Protein AF-A0A3M1RBU2-F1 (afdb_monomer_lite)

Foldseek 3Di:
DDPVVVVVVVVVVVVVPPDDPPPPPPPVPFDKDWAKFFWAWDPPPVIDIWTQGPVGFIEDEPCDDPVRNDGGFIKTWIWTFDPDDDPRPGGTYTHTPDMDTPPCPVPPQPPDDDDDPVVVVVLVVQQWDKDFDADPSRHRPDIDTHHPDPPDDPPPDDD

pLDDT: mean 80.75, std 18.65, range [37.09, 98.25]

Radius of gyration: 35.3 Å; chains: 1; bounding box: 116×50×85 Å

Structure (mmCIF, N/CA/C/O backbone):
data_AF-A0A3M1RBU2-F1
#
_entry.id   AF-A0A3M1RBU2-F1
#
loop_
_atom_site.group_PDB
_atom_site.id
_atom_site.type_symbol
_atom_site.label_atom_id
_atom_site.label_alt_id
_atom_site.label_comp_id
_atom_site.label_asym_id
_atom_site.label_entity_id
_atom_site.label_seq_id
_atom_site.pdbx_PDB_ins_code
_atom_site.Cartn_x
_atom_site.Cartn_y
_atom_site.Cartn_z
_atom_site.occupancy
_atom_site.B_iso_or_equiv
_atom_site.auth_seq_id
_atom_site.auth_comp_id
_atom_site.auth_asym_id
_atom_site.auth_atom_id
_atom_site.pdbx_PDB_model_num
ATOM 1 N N . MET A 1 1 ? 52.632 28.113 -52.287 1.00 52.88 1 MET A N 1
ATOM 2 C CA . MET A 1 1 ? 52.337 27.685 -50.899 1.00 52.88 1 MET A CA 1
ATOM 3 C C . MET A 1 1 ? 53.631 27.228 -50.249 1.00 52.88 1 MET A C 1
ATOM 5 O O . MET A 1 1 ? 54.284 26.334 -50.771 1.00 52.88 1 MET A O 1
ATOM 9 N N . SER A 1 2 ? 54.078 27.940 -49.213 1.00 47.00 2 SER A N 1
ATOM 10 C CA . SER A 1 2 ? 55.421 27.786 -48.642 1.00 47.00 2 SER A CA 1
ATOM 11 C C . SER A 1 2 ? 55.537 26.460 -47.892 1.00 47.00 2 SER A C 1
ATOM 13 O O . SER A 1 2 ? 54.644 26.108 -47.129 1.00 47.00 2 SER A O 1
ATOM 15 N N . ARG A 1 3 ? 56.654 25.736 -48.042 1.00 56.00 3 ARG A N 1
ATOM 16 C CA . ARG A 1 3 ? 56.932 24.490 -47.294 1.00 56.00 3 ARG A CA 1
ATOM 17 C C . ARG A 1 3 ? 56.796 24.655 -45.769 1.00 56.00 3 ARG A C 1
ATOM 19 O O . ARG A 1 3 ? 56.620 23.666 -45.076 1.00 56.00 3 ARG A O 1
ATOM 26 N N . ARG A 1 4 ? 56.820 25.900 -45.271 1.00 55.41 4 ARG A N 1
ATOM 27 C CA . ARG A 1 4 ? 56.605 26.284 -43.868 1.00 55.41 4 ARG A CA 1
ATOM 28 C C . ARG A 1 4 ? 55.136 26.272 -43.419 1.00 55.41 4 ARG A C 1
ATOM 30 O O . ARG A 1 4 ? 54.896 26.144 -42.229 1.00 55.41 4 ARG A O 1
ATOM 37 N N . THR A 1 5 ? 54.169 26.406 -44.332 1.00 54.94 5 THR A N 1
ATOM 38 C CA . THR A 1 5 ? 52.728 26.368 -44.006 1.00 54.94 5 THR A CA 1
ATOM 39 C C . THR A 1 5 ? 52.162 24.949 -44.033 1.00 54.94 5 THR A C 1
ATOM 41 O O . THR A 1 5 ? 51.139 24.689 -43.417 1.00 54.94 5 THR A O 1
ATOM 44 N N . LEU A 1 6 ? 52.817 24.019 -44.739 1.00 52.97 6 LEU A N 1
ATOM 45 C CA . LEU A 1 6 ? 52.385 22.619 -44.822 1.00 52.97 6 LEU A CA 1
ATOM 46 C C . LEU A 1 6 ? 52.794 21.821 -43.573 1.00 52.97 6 LEU A C 1
ATOM 48 O O . LEU A 1 6 ? 52.022 21.008 -43.077 1.00 52.97 6 LEU A O 1
ATOM 52 N N . THR A 1 7 ? 53.990 22.083 -43.034 1.00 57.00 7 THR A N 1
ATOM 53 C CA . THR A 1 7 ? 54.477 21.446 -41.801 1.00 57.00 7 THR A CA 1
ATOM 54 C C . THR A 1 7 ? 53.712 21.901 -40.564 1.00 57.00 7 THR A C 1
ATOM 56 O O . THR A 1 7 ? 53.436 21.079 -39.698 1.00 57.00 7 THR A O 1
ATOM 59 N N . THR A 1 8 ? 53.306 23.170 -40.477 1.00 56.34 8 THR A N 1
ATOM 60 C CA . THR A 1 8 ? 52.496 23.656 -39.348 1.00 56.34 8 THR A CA 1
ATOM 61 C C . THR A 1 8 ? 51.085 23.073 -39.344 1.00 56.34 8 THR A C 1
ATOM 63 O O . THR A 1 8 ? 50.604 22.684 -38.285 1.00 56.34 8 THR A O 1
ATOM 66 N N . VAL A 1 9 ? 50.446 22.918 -40.508 1.00 58.53 9 VAL A N 1
ATOM 67 C CA . VAL A 1 9 ? 49.121 22.275 -40.611 1.00 58.53 9 VAL A CA 1
ATOM 68 C C . VAL A 1 9 ? 49.185 20.795 -40.213 1.00 58.53 9 VAL A C 1
ATOM 70 O O . VAL A 1 9 ? 48.294 20.309 -39.523 1.00 58.53 9 VAL A O 1
ATOM 73 N N . LEU A 1 10 ? 50.263 20.090 -40.574 1.00 55.28 10 LEU A N 1
ATOM 74 C CA . LEU A 1 10 ? 50.419 18.662 -40.279 1.00 55.28 10 LEU A CA 1
ATOM 75 C C . LEU A 1 10 ? 50.746 18.381 -38.799 1.00 55.28 10 LEU A C 1
ATOM 77 O O . LEU A 1 10 ? 50.331 17.358 -38.269 1.00 55.28 10 LEU A O 1
ATOM 81 N N . VAL A 1 11 ? 51.425 19.304 -38.106 1.00 55.09 11 VAL A N 1
ATOM 82 C CA . VAL A 1 11 ? 51.721 19.190 -36.663 1.00 55.09 11 VAL A CA 1
ATOM 83 C C . VAL A 1 11 ? 50.489 19.503 -35.801 1.00 55.09 11 VAL A C 1
ATOM 85 O O . VAL A 1 11 ? 50.252 18.820 -34.807 1.00 55.09 11 VAL A O 1
ATOM 88 N N . VAL A 1 12 ? 49.649 20.464 -36.201 1.00 55.28 12 VAL A N 1
ATOM 89 C CA . VAL A 1 12 ? 48.401 20.786 -35.477 1.00 55.28 12 VAL A CA 1
ATOM 90 C C . VA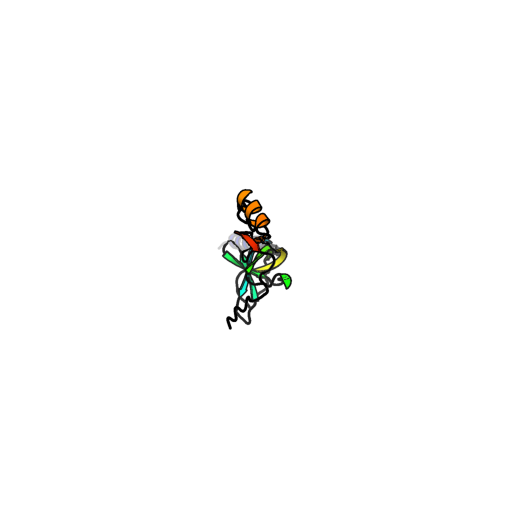L A 1 12 ? 47.372 19.651 -35.579 1.00 55.28 12 VAL A C 1
ATOM 92 O O . VAL A 1 12 ? 46.654 19.401 -34.617 1.00 55.28 12 VAL A O 1
ATOM 95 N N . LEU A 1 13 ? 47.352 18.903 -36.688 1.00 54.50 13 LEU A N 1
ATOM 96 C CA . LEU A 1 13 ? 46.413 17.791 -36.901 1.00 54.50 13 LEU A CA 1
ATOM 97 C C . LEU A 1 13 ? 46.735 16.535 -36.064 1.00 54.50 13 LEU A C 1
ATOM 99 O O . LEU A 1 13 ? 45.856 15.712 -35.832 1.00 54.50 13 LEU A O 1
ATOM 103 N N . VAL A 1 14 ? 47.979 16.397 -35.589 1.00 54.50 14 VAL A N 1
ATOM 104 C CA . VAL A 1 14 ? 48.431 15.269 -34.746 1.00 54.50 14 VAL A CA 1
ATOM 105 C C . VAL A 1 14 ? 48.392 15.619 -33.249 1.00 54.50 14 VAL A C 1
ATOM 107 O O . VAL A 1 14 ? 48.320 14.735 -32.402 1.00 54.50 14 VAL A O 1
ATOM 110 N N . LEU A 1 15 ? 48.366 16.906 -32.890 1.00 52.97 15 LEU A N 1
ATOM 111 C CA . LEU A 1 15 ? 48.312 17.363 -31.492 1.00 52.97 15 LEU A CA 1
ATOM 112 C C . LEU A 1 15 ? 46.888 17.582 -30.951 1.00 52.97 15 LEU A C 1
ATOM 114 O O . LEU A 1 15 ? 46.726 17.846 -29.763 1.00 52.97 15 LEU A O 1
ATOM 118 N N . THR A 1 16 ? 45.845 17.390 -31.765 1.00 53.44 16 THR A N 1
ATOM 119 C CA . THR A 1 16 ? 44.446 17.325 -31.298 1.00 53.44 16 THR A CA 1
ATOM 120 C C . THR A 1 16 ? 43.973 15.904 -30.966 1.00 53.44 16 THR A C 1
ATOM 122 O O . THR A 1 16 ? 42.790 15.706 -30.709 1.00 53.44 16 THR A O 1
ATOM 125 N N . SER A 1 17 ? 44.861 14.903 -30.941 1.00 57.28 17 SER A N 1
ATOM 126 C CA . SER A 1 17 ? 44.543 13.529 -30.508 1.00 57.28 17 SER A CA 1
ATOM 127 C C . SER A 1 17 ? 45.140 13.172 -29.140 1.00 57.28 17 SER A C 1
ATOM 129 O O . SER A 1 17 ? 45.413 12.009 -28.858 1.00 57.28 17 SER A O 1
ATOM 131 N N . ALA A 1 18 ? 45.347 14.169 -28.279 1.00 56.41 18 ALA A N 1
ATOM 132 C CA . ALA A 1 18 ? 45.650 13.993 -26.859 1.00 56.41 18 ALA A CA 1
ATOM 133 C C . ALA A 1 18 ? 44.583 14.717 -26.026 1.00 56.41 18 ALA A C 1
ATOM 135 O O . ALA A 1 18 ? 44.855 15.662 -25.293 1.00 56.41 18 ALA A O 1
ATOM 136 N N . GLY A 1 19 ? 43.330 14.303 -26.200 1.00 54.62 19 GLY A N 1
ATOM 137 C CA . GLY A 1 19 ? 42.177 14.902 -25.541 1.00 54.62 19 GLY A CA 1
ATOM 138 C C . GLY A 1 19 ? 41.089 13.869 -25.304 1.00 54.62 19 GLY A C 1
ATOM 139 O O . GLY A 1 19 ? 40.102 13.836 -26.023 1.00 54.62 19 GLY A O 1
ATOM 140 N N . GLY A 1 20 ? 41.288 13.036 -24.282 1.00 53.22 20 GLY A N 1
ATOM 141 C CA . GLY A 1 20 ? 40.204 12.316 -23.621 1.00 53.22 20 GLY A CA 1
ATOM 142 C C . GLY A 1 20 ? 39.844 10.957 -24.214 1.00 53.22 20 GLY A C 1
ATOM 143 O O . GLY A 1 20 ? 38.848 10.817 -24.915 1.00 53.22 20 GLY A O 1
ATOM 144 N N . CYS A 1 21 ? 40.519 9.904 -23.750 1.00 52.66 21 CYS A N 1
ATOM 145 C CA . CYS A 1 21 ? 39.759 8.704 -23.407 1.00 52.66 21 CYS A CA 1
ATOM 146 C C . CYS A 1 21 ? 38.822 9.100 -22.257 1.00 52.66 21 CYS A C 1
ATOM 148 O O . CYS A 1 21 ? 39.214 9.048 -21.091 1.00 52.66 21 CYS A O 1
ATOM 150 N N . ILE A 1 22 ? 37.603 9.552 -22.566 1.00 62.00 22 ILE A N 1
ATOM 151 C CA . ILE A 1 22 ? 36.545 9.597 -21.560 1.00 62.00 22 ILE A CA 1
ATOM 152 C C . ILE A 1 22 ? 36.260 8.133 -21.253 1.00 62.00 22 ILE A C 1
ATOM 154 O O . ILE A 1 22 ? 35.587 7.439 -22.011 1.00 62.00 22 ILE A O 1
ATOM 158 N N . ALA A 1 23 ? 36.838 7.641 -20.160 1.00 61.44 23 ALA A N 1
ATOM 159 C CA . ALA A 1 23 ? 36.381 6.419 -19.539 1.00 61.44 23 ALA A CA 1
ATOM 160 C C . ALA A 1 23 ? 34.909 6.648 -19.184 1.00 61.44 23 ALA A C 1
ATOM 162 O O . ALA A 1 23 ? 34.598 7.265 -18.165 1.00 61.44 23 ALA A O 1
ATOM 163 N N . LEU A 1 24 ? 34.002 6.193 -20.051 1.00 54.34 24 LEU A N 1
ATOM 164 C CA . LEU A 1 24 ? 32.583 6.081 -19.751 1.00 54.34 24 LEU A CA 1
ATOM 165 C C . LEU A 1 24 ? 32.445 4.997 -18.681 1.00 54.34 24 LEU A C 1
ATOM 167 O O . LEU A 1 24 ? 32.093 3.852 -18.948 1.00 54.34 24 LEU A O 1
ATOM 171 N N . LYS A 1 25 ? 32.759 5.359 -17.436 1.00 44.09 25 LYS A N 1
ATOM 172 C CA . LYS A 1 25 ? 32.279 4.642 -16.265 1.00 44.09 25 LYS A CA 1
ATOM 173 C C . LYS A 1 25 ? 30.780 4.904 -16.195 1.00 44.09 25 LYS A C 1
ATOM 175 O O . LYS A 1 25 ? 30.331 5.780 -15.462 1.00 44.09 25 LYS A O 1
ATOM 180 N N . SER A 1 26 ? 30.009 4.141 -16.966 1.00 47.69 26 SER A N 1
ATOM 181 C CA . SER A 1 26 ? 28.586 3.954 -16.705 1.00 47.69 26 SER A CA 1
ATOM 182 C C . SER A 1 26 ? 28.470 3.130 -15.427 1.00 47.69 26 SER A C 1
ATOM 184 O O . SER A 1 26 ? 28.253 1.923 -15.454 1.00 47.69 26 SER A O 1
ATOM 186 N N . SER A 1 27 ? 28.708 3.780 -14.289 1.00 53.22 27 SER A N 1
ATOM 187 C CA . SER A 1 27 ? 28.293 3.243 -13.005 1.00 53.22 27 SER A CA 1
ATOM 188 C C . SER A 1 27 ? 26.774 3.280 -13.040 1.00 53.22 27 SER A C 1
ATOM 190 O O . SER A 1 27 ? 26.182 4.356 -12.951 1.00 53.22 27 SER A O 1
ATOM 192 N N . SER A 1 28 ? 26.150 2.129 -13.289 1.00 58.41 28 SER A N 1
ATOM 193 C CA . SER A 1 28 ? 24.705 1.943 -13.237 1.00 58.41 28 SER A CA 1
ATOM 194 C C . SER A 1 28 ? 24.243 2.178 -11.801 1.00 58.41 28 SER A C 1
ATOM 196 O O . SER A 1 28 ? 24.041 1.245 -11.026 1.00 58.41 28 SER A O 1
ATOM 198 N N . LYS A 1 29 ? 24.146 3.446 -11.404 1.00 68.38 29 LYS A N 1
ATOM 199 C CA . LYS A 1 29 ? 23.564 3.843 -10.132 1.00 68.38 29 LYS A CA 1
ATOM 200 C C . LYS A 1 29 ? 22.066 3.630 -10.287 1.00 68.38 29 LYS A C 1
ATOM 202 O O . LYS A 1 29 ? 21.391 4.486 -10.849 1.00 68.38 29 LYS A O 1
ATOM 207 N N . GLN A 1 30 ? 21.577 2.462 -9.868 1.00 76.56 30 GLN A N 1
ATOM 208 C CA . GLN A 1 30 ? 20.142 2.196 -9.846 1.00 76.56 30 GLN A CA 1
ATOM 209 C C . GLN A 1 30 ? 19.470 3.281 -9.004 1.00 76.56 30 GLN A C 1
ATOM 211 O O . GLN A 1 30 ? 19.895 3.587 -7.884 1.00 76.56 30 GLN A O 1
ATOM 216 N N . GLU A 1 31 ? 18.490 3.949 -9.601 1.00 92.12 31 GLU A N 1
ATOM 217 C CA . GLU A 1 31 ? 17.791 5.053 -8.963 1.00 92.12 31 GLU A CA 1
ATOM 218 C C . GLU A 1 31 ? 16.853 4.483 -7.901 1.00 92.12 31 GLU A C 1
ATOM 220 O O . GLU A 1 31 ? 16.001 3.650 -8.205 1.00 92.12 31 GLU A O 1
ATOM 225 N N . LYS A 1 32 ? 17.020 4.913 -6.650 1.00 95.38 32 LYS A N 1
ATOM 226 C CA . LYS A 1 32 ? 16.128 4.520 -5.560 1.00 95.38 32 LYS A CA 1
ATOM 227 C C . LYS A 1 32 ? 14.828 5.310 -5.641 1.00 95.38 32 LYS A C 1
ATOM 229 O O . LYS A 1 32 ? 14.853 6.512 -5.893 1.00 95.38 32 LYS A O 1
ATOM 234 N N . VAL A 1 33 ? 13.719 4.636 -5.379 1.00 96.50 33 VAL A N 1
ATOM 235 C CA . VAL A 1 33 ? 12.382 5.215 -5.288 1.00 96.50 33 VAL A CA 1
ATOM 236 C C . VAL A 1 33 ? 11.701 4.703 -4.027 1.00 96.50 33 VAL A C 1
ATOM 238 O O . VAL A 1 33 ? 11.839 3.539 -3.665 1.00 96.50 33 VAL A O 1
ATOM 241 N N . SER A 1 34 ? 10.975 5.571 -3.341 1.00 96.56 34 SER A N 1
ATOM 242 C CA . SER A 1 34 ? 10.181 5.202 -2.177 1.00 96.56 34 SER A CA 1
ATOM 243 C C . SER A 1 34 ? 8.901 6.019 -2.139 1.00 96.56 34 SER A C 1
ATOM 245 O O . SER A 1 34 ? 8.816 7.094 -2.740 1.00 96.56 34 SER A O 1
ATOM 247 N N . GLY A 1 35 ? 7.890 5.496 -1.455 1.00 95.69 35 GLY A N 1
ATOM 248 C CA . GLY A 1 35 ? 6.622 6.190 -1.303 1.00 95.69 35 GLY A CA 1
ATOM 249 C C . GLY A 1 35 ? 5.508 5.296 -0.792 1.00 95.69 35 GLY A C 1
ATOM 250 O O . GLY A 1 35 ? 5.725 4.162 -0.363 1.00 95.69 35 GLY A O 1
ATOM 251 N N . THR A 1 36 ? 4.301 5.841 -0.845 1.00 97.00 36 THR A N 1
ATOM 252 C CA . THR A 1 36 ? 3.058 5.137 -0.548 1.00 97.00 36 THR A CA 1
ATOM 253 C C . THR A 1 36 ? 2.255 4.938 -1.822 1.00 97.00 36 THR A C 1
ATOM 255 O O . THR A 1 36 ? 2.376 5.698 -2.789 1.00 97.00 36 THR A O 1
ATOM 258 N N . GLY A 1 37 ? 1.454 3.883 -1.842 1.00 96.38 37 GLY A N 1
ATOM 259 C CA . GLY A 1 37 ? 0.626 3.557 -2.988 1.00 96.38 37 GLY A CA 1
ATOM 260 C C . GLY A 1 37 ? -0.404 2.490 -2.683 1.00 96.38 37 GLY A C 1
ATOM 261 O O . GLY A 1 37 ? -0.511 1.992 -1.562 1.00 96.38 37 GLY A O 1
ATOM 262 N N . THR A 1 38 ? -1.161 2.143 -3.712 1.00 97.38 38 THR A N 1
ATOM 263 C CA . THR A 1 38 ? -2.177 1.097 -3.677 1.00 97.38 38 THR A CA 1
ATOM 264 C C . THR A 1 38 ? -1.792 0.007 -4.661 1.00 97.38 38 THR A C 1
ATOM 266 O O . THR A 1 38 ? -1.544 0.285 -5.837 1.00 97.38 38 THR A O 1
ATOM 269 N N . VAL A 1 39 ? -1.759 -1.238 -4.194 1.00 97.94 39 VAL A N 1
ATOM 270 C CA . VAL A 1 39 ? -1.612 -2.398 -5.068 1.00 97.94 39 VAL A CA 1
ATOM 271 C C . VAL A 1 39 ? -2.888 -2.553 -5.890 1.00 97.94 39 VAL A C 1
ATOM 273 O O . VAL A 1 39 ? -3.997 -2.560 -5.353 1.00 97.94 39 VAL A O 1
ATOM 276 N N . ARG A 1 40 ? -2.736 -2.665 -7.206 1.00 97.75 40 ARG A N 1
ATOM 277 C CA . ARG A 1 40 ? -3.829 -2.813 -8.165 1.00 97.75 40 ARG A CA 1
ATOM 278 C C . ARG A 1 40 ? -3.615 -4.054 -9.009 1.00 97.75 40 ARG A C 1
ATOM 280 O O . ARG A 1 40 ? -2.488 -4.337 -9.403 1.00 97.75 40 ARG A O 1
ATOM 287 N N . TYR A 1 41 ? -4.694 -4.763 -9.311 1.00 97.19 41 TYR A N 1
ATOM 288 C CA . TYR A 1 41 ? -4.697 -5.754 -10.380 1.00 97.19 41 TYR A CA 1
ATOM 289 C C . TYR A 1 41 ? -4.948 -5.063 -11.72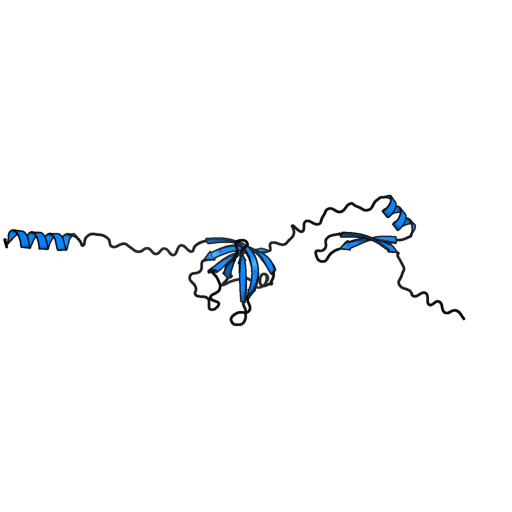6 1.00 97.19 41 TYR A C 1
ATOM 291 O O . TYR A 1 41 ? -5.893 -4.282 -11.871 1.00 97.19 41 TYR A O 1
ATOM 299 N N . ILE A 1 42 ? -4.106 -5.351 -12.714 1.00 95.69 42 ILE A N 1
ATOM 300 C CA . ILE A 1 42 ? -4.167 -4.807 -14.069 1.00 95.69 42 ILE A CA 1
ATOM 301 C C . ILE A 1 42 ? -4.425 -5.965 -15.021 1.00 95.69 42 ILE A C 1
ATOM 303 O O . ILE A 1 42 ? -3.590 -6.847 -15.154 1.00 95.69 42 ILE A O 1
ATOM 307 N N . GLY A 1 43 ? -5.571 -5.959 -15.703 1.00 92.31 43 GLY A N 1
ATOM 308 C CA . GLY A 1 43 ? -6.012 -7.047 -16.587 1.00 92.31 43 GLY A CA 1
ATOM 309 C C . GLY A 1 43 ? -5.369 -7.079 -17.981 1.00 92.31 43 GLY A C 1
ATOM 310 O O . GLY A 1 43 ? -6.016 -7.530 -18.923 1.00 92.31 43 GLY A O 1
ATOM 311 N N . LEU A 1 44 ? -4.145 -6.572 -18.148 1.00 86.12 44 LEU A N 1
ATOM 312 C CA . LEU A 1 44 ? -3.409 -6.626 -19.419 1.00 86.12 44 LEU A CA 1
ATOM 313 C C . LEU A 1 44 ? -2.552 -7.901 -19.476 1.00 86.12 44 LEU A C 1
ATOM 315 O O . LEU A 1 44 ? -2.056 -8.346 -18.448 1.00 86.12 44 LEU A O 1
ATOM 319 N N . GLU A 1 45 ? -2.382 -8.488 -20.665 1.00 80.62 45 GLU A N 1
ATOM 320 C CA . GLU A 1 45 ? -1.468 -9.626 -20.917 1.00 80.62 45 GLU A CA 1
ATOM 321 C C . GLU A 1 45 ? -1.660 -10.874 -20.026 1.00 80.62 45 GLU A C 1
ATOM 323 O O . GLU A 1 45 ? -0.708 -11.571 -19.693 1.00 80.62 45 GLU A O 1
ATOM 328 N N . GLY A 1 46 ? -2.897 -11.190 -19.631 1.00 84.00 46 GLY A N 1
ATOM 329 C CA . GLY A 1 46 ? -3.174 -12.299 -18.698 1.00 84.00 46 GLY A CA 1
ATOM 330 C C . GLY A 1 46 ? -3.174 -11.883 -17.223 1.00 84.00 46 GLY A C 1
ATOM 331 O O . GLY A 1 46 ? -3.580 -12.659 -16.360 1.00 84.00 46 GLY A O 1
ATOM 332 N N . GLY A 1 47 ? -2.844 -10.623 -16.965 1.00 92.19 47 GLY A N 1
ATOM 333 C CA . GLY A 1 47 ? -3.079 -9.924 -15.721 1.00 92.19 47 GLY A CA 1
ATOM 334 C C . GLY A 1 47 ? -1.906 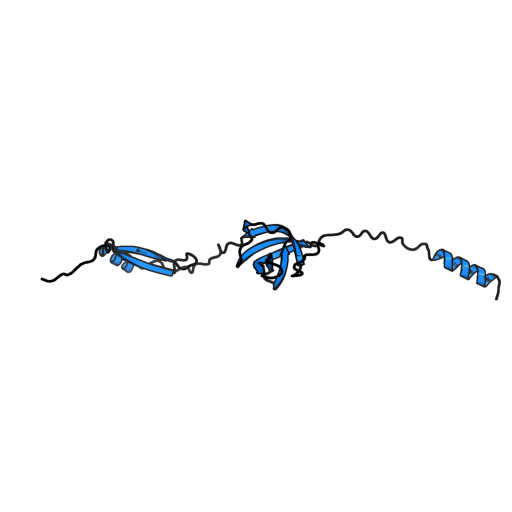-9.970 -14.754 1.00 92.19 47 GLY A C 1
ATOM 335 O O . GLY A 1 47 ? -1.305 -11.017 -14.522 1.00 92.19 47 GLY A O 1
ATOM 336 N N . PHE A 1 48 ? -1.607 -8.828 -14.146 1.00 95.44 48 PHE A N 1
ATOM 337 C CA . PHE A 1 48 ? -0.512 -8.684 -13.191 1.00 95.44 48 PHE A CA 1
ATOM 338 C C . PHE A 1 48 ? -0.879 -7.699 -12.079 1.00 95.44 48 PHE A C 1
ATOM 340 O O . PHE A 1 48 ? -1.887 -6.993 -12.150 1.00 95.44 48 PHE A O 1
ATOM 347 N N . TYR A 1 49 ? -0.067 -7.674 -11.024 1.00 97.44 49 TYR A N 1
ATOM 348 C CA . TYR A 1 49 ? -0.216 -6.724 -9.928 1.00 97.44 49 TYR A CA 1
ATOM 349 C C . TYR A 1 49 ? 0.833 -5.628 -10.031 1.00 97.44 49 TYR A C 1
ATOM 351 O O . TYR A 1 49 ? 2.017 -5.909 -10.190 1.00 97.44 49 TYR A O 1
ATOM 359 N N . GLY A 1 50 ? 0.383 -4.390 -9.886 1.00 97.19 50 GLY A N 1
ATOM 360 C CA . GLY A 1 50 ? 1.212 -3.199 -9.930 1.00 97.19 50 GLY A CA 1
ATOM 361 C C . GLY A 1 50 ? 0.946 -2.271 -8.753 1.00 97.19 50 GLY A C 1
ATOM 362 O O . GLY A 1 50 ? -0.067 -2.410 -8.068 1.00 97.19 50 GLY A O 1
ATOM 363 N N . ILE A 1 51 ? 1.836 -1.310 -8.511 1.00 98.25 51 ILE A N 1
ATOM 364 C CA . ILE A 1 51 ? 1.651 -0.290 -7.470 1.00 98.25 51 ILE A CA 1
ATOM 365 C C . ILE A 1 51 ? 1.339 1.039 -8.152 1.00 98.25 51 ILE A C 1
ATOM 367 O O . ILE A 1 51 ? 2.152 1.554 -8.917 1.00 98.25 51 ILE A O 1
ATOM 371 N N . VAL A 1 52 ? 0.169 1.602 -7.854 1.00 98.12 52 VAL A N 1
ATOM 372 C CA . VAL A 1 52 ? -0.164 2.987 -8.206 1.00 98.12 52 VAL A CA 1
ATOM 373 C C . VAL A 1 52 ? 0.158 3.845 -6.994 1.00 98.12 52 VAL A C 1
ATOM 375 O O . VAL A 1 52 ? -0.482 3.701 -5.951 1.00 98.12 52 VAL A O 1
ATOM 378 N N . SER A 1 53 ? 1.185 4.681 -7.091 1.00 97.12 53 SER A N 1
ATOM 379 C CA . SER A 1 53 ? 1.570 5.563 -5.993 1.00 97.12 53 SER A CA 1
ATOM 380 C C . SER A 1 53 ? 0.571 6.694 -5.791 1.00 97.12 53 SER A C 1
ATOM 382 O O . SER A 1 53 ? -0.217 7.032 -6.674 1.00 97.12 53 SER A O 1
ATOM 384 N N . ASP A 1 54 ? 0.632 7.314 -4.619 1.00 93.56 54 ASP A N 1
ATOM 385 C CA . ASP A 1 54 ? -0.294 8.384 -4.240 1.00 93.56 54 ASP A CA 1
ATOM 386 C C . ASP A 1 54 ? -0.105 9.669 -5.068 1.00 93.56 54 ASP A C 1
ATOM 388 O O . ASP A 1 54 ? -1.020 10.482 -5.161 1.00 93.56 54 ASP A O 1
ATOM 392 N N . ASP A 1 55 ? 1.049 9.829 -5.730 1.00 94.06 55 ASP A N 1
ATOM 393 C CA . ASP A 1 55 ? 1.309 10.873 -6.733 1.00 94.06 55 ASP A CA 1
ATOM 394 C C . ASP A 1 55 ? 0.882 10.473 -8.164 1.00 94.06 55 ASP A C 1
ATOM 396 O O . ASP A 1 55 ? 1.132 11.213 -9.116 1.00 94.06 55 ASP A O 1
ATOM 400 N N . GLY A 1 56 ? 0.231 9.317 -8.328 1.00 95.31 56 GLY A N 1
ATOM 401 C CA . GLY A 1 56 ? -0.351 8.851 -9.587 1.00 95.31 56 GLY A CA 1
ATOM 402 C C . GLY A 1 56 ? 0.624 8.165 -10.547 1.00 95.31 56 GLY A C 1
ATOM 403 O O . GLY A 1 56 ? 0.274 7.955 -11.709 1.00 95.31 56 GLY A O 1
ATOM 404 N N . LYS A 1 57 ? 1.841 7.818 -10.108 1.00 97.12 57 LYS A N 1
ATOM 405 C CA . LYS A 1 57 ? 2.789 7.048 -10.929 1.00 97.12 57 LYS A CA 1
ATOM 406 C C . LYS A 1 57 ? 2.503 5.553 -10.829 1.00 97.12 57 LYS A C 1
ATOM 408 O O . LYS A 1 57 ? 2.121 5.038 -9.783 1.00 97.12 57 LYS A O 1
ATOM 413 N N . ASN A 1 58 ? 2.760 4.848 -11.925 1.00 97.25 58 ASN A N 1
ATOM 414 C CA . ASN A 1 58 ? 2.636 3.397 -11.986 1.00 97.25 58 ASN A CA 1
ATOM 415 C C . ASN A 1 58 ? 4.016 2.758 -11.851 1.00 97.25 58 ASN A C 1
ATOM 417 O O . ASN A 1 58 ? 4.954 3.134 -12.566 1.00 97.25 58 ASN A O 1
ATOM 421 N N . TYR A 1 59 ? 4.116 1.772 -10.971 1.00 97.38 59 TYR A 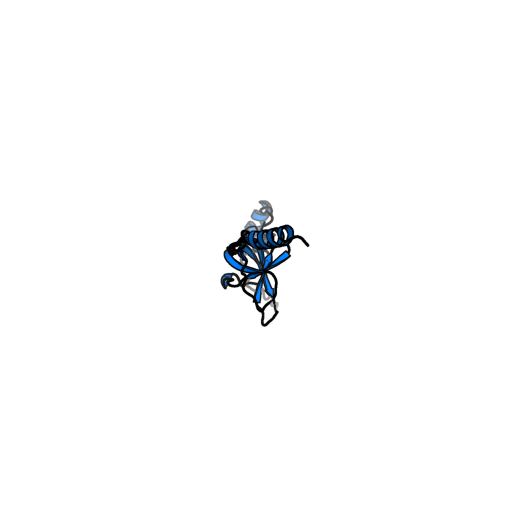N 1
ATOM 422 C CA . TYR A 1 59 ? 5.305 0.960 -10.775 1.00 97.38 59 TYR A CA 1
ATOM 423 C C . TYR A 1 59 ? 4.978 -0.512 -11.008 1.00 97.38 59 TYR A C 1
ATOM 425 O O . TYR A 1 59 ? 4.052 -1.036 -10.389 1.00 97.38 59 TYR A O 1
ATOM 433 N N . ASP A 1 60 ? 5.755 -1.156 -11.877 1.00 96.44 60 ASP A N 1
ATOM 434 C CA . ASP A 1 60 ? 5.661 -2.571 -12.249 1.00 96.44 60 ASP A CA 1
ATOM 435 C C . ASP A 1 60 ? 6.708 -3.366 -11.452 1.00 96.44 60 ASP A C 1
ATOM 437 O O . ASP A 1 60 ? 7.898 -3.325 -11.788 1.00 96.44 60 ASP A O 1
ATOM 441 N N . PRO A 1 61 ? 6.332 -4.006 -10.331 1.00 96.56 61 PRO A N 1
ATOM 442 C CA . PRO A 1 61 ? 7.295 -4.628 -9.447 1.00 96.56 61 PRO A CA 1
ATOM 443 C C . PRO A 1 61 ? 7.623 -6.042 -9.917 1.00 96.56 61 PRO A C 1
ATOM 445 O O . PRO A 1 61 ? 6.758 -6.914 -9.977 1.00 96.56 61 PRO A O 1
ATOM 448 N N . LEU A 1 62 ? 8.906 -6.295 -10.162 1.00 95.31 62 LEU A N 1
ATOM 449 C CA . LEU A 1 62 ? 9.393 -7.586 -10.660 1.00 95.31 62 LEU A CA 1
ATOM 450 C C . LEU A 1 62 ? 9.335 -8.698 -9.600 1.00 95.31 62 LEU A C 1
ATOM 452 O O . LEU A 1 62 ? 9.347 -9.882 -9.929 1.00 95.31 62 LEU A O 1
ATOM 456 N N . ASN A 1 63 ? 9.287 -8.317 -8.322 1.00 96.19 63 ASN A N 1
ATOM 457 C CA . ASN A 1 63 ? 9.399 -9.207 -7.169 1.00 96.19 63 ASN A CA 1
ATOM 458 C C . ASN A 1 63 ? 8.335 -8.929 -6.087 1.00 96.19 63 ASN A C 1
ATOM 460 O O . ASN A 1 63 ? 8.621 -9.067 -4.897 1.00 96.19 63 ASN A O 1
ATOM 464 N N . LEU A 1 64 ? 7.113 -8.531 -6.474 1.00 97.25 64 LEU A N 1
ATOM 465 C CA . LEU A 1 64 ? 6.023 -8.301 -5.515 1.00 97.25 64 LEU A CA 1
ATOM 466 C C . LEU A 1 64 ? 5.690 -9.594 -4.738 1.00 97.25 64 LEU A C 1
ATOM 468 O O . LEU A 1 64 ? 5.267 -10.571 -5.369 1.00 97.25 64 LEU A O 1
ATOM 472 N N . PRO A 1 65 ? 5.826 -9.622 -3.395 1.00 97.44 65 PRO A N 1
ATOM 473 C CA . PRO A 1 65 ? 5.542 -10.829 -2.624 1.00 97.44 65 PRO A CA 1
ATOM 474 C C . PRO A 1 65 ? 4.055 -11.206 -2.682 1.00 97.44 65 PRO A C 1
ATOM 476 O O . PRO A 1 65 ? 3.185 -10.335 -2.705 1.00 97.44 65 PRO A O 1
ATOM 479 N N . GLU A 1 66 ? 3.754 -12.507 -2.657 1.00 96.62 66 GLU A N 1
ATOM 480 C CA . GLU A 1 66 ? 2.383 -13.038 -2.789 1.00 96.62 66 GLU A CA 1
ATOM 481 C C . GLU A 1 66 ? 1.402 -12.452 -1.765 1.00 96.62 66 GLU A C 1
ATOM 483 O O . GLU A 1 66 ? 0.265 -12.132 -2.099 1.00 96.62 66 GLU A O 1
ATOM 488 N N . GLU A 1 67 ? 1.844 -12.223 -0.526 1.00 95.81 67 GLU A N 1
ATOM 489 C CA . GLU A 1 67 ? 1.002 -11.652 0.534 1.00 95.81 67 GLU A CA 1
ATOM 490 C C . GLU A 1 67 ? 0.531 -10.210 0.258 1.00 95.81 67 GLU A C 1
ATOM 492 O O . GLU A 1 67 ? -0.397 -9.728 0.915 1.00 95.81 67 GLU A O 1
ATOM 497 N N . PHE A 1 68 ? 1.175 -9.527 -0.696 1.00 96.62 68 PHE A N 1
ATOM 498 C CA . PHE A 1 68 ? 0.836 -8.178 -1.138 1.00 96.62 68 PHE A CA 1
ATOM 499 C C . PHE A 1 68 ? 0.025 -8.161 -2.436 1.00 96.62 68 PHE A C 1
ATOM 501 O O . PHE A 1 68 ? -0.465 -7.099 -2.810 1.00 96.62 68 PHE A O 1
ATOM 508 N N . LYS A 1 69 ? -0.179 -9.303 -3.111 1.00 96.75 69 LYS A N 1
ATOM 509 C CA . LYS A 1 69 ? -0.984 -9.420 -4.342 1.00 96.75 69 LYS A CA 1
ATOM 510 C C . LYS A 1 69 ? -2.486 -9.397 -4.047 1.00 96.75 69 LYS A C 1
ATOM 512 O O . LYS A 1 69 ? -3.227 -10.334 -4.330 1.00 96.75 69 LYS A O 1
ATOM 517 N N . LYS A 1 70 ? -2.946 -8.299 -3.456 1.00 95.25 70 LYS A N 1
ATOM 518 C CA . LYS A 1 70 ? -4.350 -8.042 -3.141 1.00 95.25 70 LYS A CA 1
ATOM 519 C C . LYS A 1 70 ? -4.741 -6.692 -3.719 1.00 95.25 70 LYS A C 1
ATOM 521 O O . LYS A 1 70 ? -4.130 -5.675 -3.403 1.00 95.25 70 LYS A O 1
ATOM 526 N N . ASP A 1 71 ? -5.766 -6.694 -4.564 1.00 96.69 71 ASP A N 1
ATOM 527 C CA . ASP A 1 71 ? -6.284 -5.459 -5.145 1.00 96.69 71 ASP A CA 1
ATOM 528 C C . ASP A 1 71 ? -6.803 -4.531 -4.035 1.00 96.69 71 ASP A C 1
ATOM 530 O O . ASP A 1 71 ? -7.503 -4.971 -3.122 1.00 96.69 71 ASP A O 1
ATOM 534 N N . GLY A 1 72 ? -6.415 -3.257 -4.097 1.00 94.56 72 GLY A N 1
ATOM 535 C CA . GLY A 1 72 ? -6.777 -2.243 -3.107 1.00 94.56 72 GLY A CA 1
ATOM 536 C C . GLY A 1 72 ? -5.893 -2.208 -1.857 1.00 94.56 72 GLY A C 1
ATOM 537 O O . GLY A 1 72 ? -6.151 -1.394 -0.976 1.00 94.56 72 GLY A O 1
ATOM 538 N N . LEU A 1 73 ? -4.855 -3.045 -1.747 1.00 94.62 73 LEU A N 1
ATOM 539 C CA . LEU A 1 73 ? -3.976 -3.034 -0.575 1.00 94.62 73 LEU A CA 1
ATOM 540 C C . LEU A 1 73 ? -3.104 -1.773 -0.550 1.00 94.62 73 LEU A C 1
ATOM 542 O O . LEU A 1 73 ? -2.290 -1.557 -1.450 1.00 94.62 73 LEU A O 1
ATOM 546 N N . LYS A 1 74 ? -3.237 -0.966 0.504 1.00 95.19 74 LYS A N 1
ATOM 547 C CA . LYS A 1 74 ? -2.387 0.203 0.731 1.00 95.19 74 LYS A CA 1
ATOM 548 C C . LYS A 1 74 ? -1.025 -0.230 1.275 1.00 95.19 74 LYS A C 1
ATOM 550 O O . LYS A 1 74 ? -0.937 -1.058 2.183 1.00 95.19 74 LYS A O 1
ATOM 555 N N . VAL A 1 75 ? 0.047 0.317 0.711 1.00 96.12 75 VAL A N 1
ATOM 556 C CA . VAL A 1 75 ? 1.422 -0.069 1.048 1.00 96.12 75 VAL A CA 1
ATOM 557 C C . VAL A 1 75 ? 2.349 1.135 1.121 1.00 96.12 75 VAL A C 1
ATOM 559 O O . VAL A 1 75 ? 2.156 2.124 0.413 1.00 96.12 75 VAL A O 1
ATOM 562 N N . SER A 1 76 ? 3.385 1.027 1.949 1.00 96.94 76 SER A N 1
ATOM 563 C CA . SER A 1 76 ? 4.605 1.820 1.823 1.00 96.94 76 SER A CA 1
ATOM 564 C C . SER A 1 76 ? 5.701 0.930 1.256 1.00 96.94 76 SER A C 1
ATOM 566 O O . SER A 1 76 ? 5.761 -0.261 1.571 1.00 96.94 76 SER A O 1
ATOM 568 N N . PHE A 1 77 ? 6.540 1.483 0.388 1.00 97.62 77 PHE A N 1
ATOM 569 C CA . PHE A 1 77 ? 7.589 0.720 -0.273 1.00 97.62 77 PHE A CA 1
ATOM 570 C C . PHE A 1 77 ? 8.874 1.529 -0.441 1.00 97.62 77 PHE A C 1
ATOM 572 O O . PHE A 1 77 ? 8.856 2.751 -0.603 1.00 97.62 77 PHE A O 1
ATOM 579 N N . GLU A 1 78 ? 9.985 0.804 -0.463 1.00 98.00 78 GLU A N 1
ATOM 580 C CA . GLU A 1 78 ? 11.287 1.250 -0.940 1.00 98.00 78 GLU A CA 1
ATOM 581 C C . GLU A 1 78 ? 11.747 0.288 -2.033 1.00 98.00 78 GLU A C 1
ATOM 583 O O . GLU A 1 78 ? 11.695 -0.934 -1.872 1.00 98.00 78 GLU A O 1
ATOM 588 N N . ALA A 1 79 ? 12.190 0.826 -3.162 1.00 97.50 79 ALA A N 1
ATOM 589 C CA . ALA A 1 79 ? 12.560 0.050 -4.331 1.00 97.50 79 ALA A CA 1
ATOM 590 C C . ALA A 1 79 ? 13.694 0.710 -5.121 1.00 97.50 79 ALA A C 1
ATOM 592 O O . ALA A 1 79 ? 14.055 1.872 -4.921 1.00 97.50 79 ALA A O 1
ATOM 593 N N . GLU A 1 80 ? 14.258 -0.044 -6.051 1.00 96.88 80 GLU A N 1
ATOM 594 C CA . GLU A 1 80 ? 15.219 0.448 -7.033 1.00 96.88 80 GLU A CA 1
ATOM 595 C C . GLU A 1 80 ? 14.618 0.324 -8.427 1.00 96.88 80 GLU A C 1
ATOM 597 O O . GLU A 1 80 ? 14.018 -0.698 -8.755 1.00 96.88 80 GLU A O 1
ATOM 602 N N . LYS A 1 81 ? 14.780 1.353 -9.263 1.00 95.19 81 LYS A N 1
ATOM 603 C CA . LYS A 1 81 ? 14.402 1.263 -10.671 1.00 95.19 81 LYS A CA 1
ATOM 604 C C . LYS A 1 81 ? 15.233 0.180 -11.344 1.00 95.19 81 LYS A C 1
ATOM 606 O O . LYS A 1 81 ? 16.470 0.175 -11.274 1.00 95.19 81 LYS A O 1
ATOM 611 N N . SER A 1 82 ? 14.531 -0.720 -12.010 1.00 91.38 82 SER A N 1
ATOM 612 C CA . SER A 1 82 ? 15.129 -1.778 -12.799 1.00 91.38 82 SER A CA 1
ATOM 613 C C . SER A 1 82 ? 15.271 -1.314 -14.243 1.00 91.38 82 SER A C 1
ATOM 615 O O . SER A 1 82 ? 14.404 -0.625 -14.776 1.00 91.38 82 SER A O 1
ATOM 617 N N . ASN A 1 83 ? 16.365 -1.708 -14.892 1.00 86.44 83 ASN A N 1
ATOM 618 C CA . ASN A 1 83 ? 16.527 -1.535 -16.340 1.00 86.44 83 ASN A CA 1
ATOM 619 C C . ASN A 1 83 ? 15.937 -2.723 -17.121 1.00 86.44 83 ASN A C 1
ATOM 621 O O . ASN A 1 83 ? 16.162 -2.842 -18.325 1.00 86.44 83 ASN A O 1
ATOM 625 N N . ALA A 1 84 ? 15.253 -3.642 -16.433 1.00 83.50 84 ALA A N 1
ATOM 626 C CA . ALA A 1 84 ? 14.593 -4.769 -17.062 1.00 83.50 84 ALA A CA 1
ATOM 627 C C . ALA A 1 84 ? 13.440 -4.286 -17.949 1.00 83.50 84 ALA A C 1
ATOM 629 O O . ALA A 1 84 ? 12.662 -3.411 -17.568 1.00 83.50 84 ALA A O 1
ATOM 630 N N . TYR A 1 85 ? 13.324 -4.895 -19.124 1.00 80.31 85 TYR A N 1
ATOM 631 C CA . TYR A 1 85 ? 12.139 -4.749 -19.956 1.00 80.31 85 TYR A CA 1
ATOM 632 C C . TYR A 1 85 ? 11.042 -5.651 -19.398 1.00 80.31 85 TYR A C 1
ATOM 634 O O . TYR A 1 85 ? 11.256 -6.856 -19.256 1.00 80.31 85 TYR A O 1
ATOM 642 N N . THR A 1 86 ? 9.882 -5.073 -19.091 1.00 84.12 86 THR A N 1
ATOM 643 C CA . THR A 1 86 ? 8.691 -5.837 -18.712 1.00 84.12 86 THR A CA 1
ATOM 644 C C . THR A 1 86 ? 7.790 -6.000 -19.923 1.00 84.12 86 THR A C 1
ATOM 646 O O . THR A 1 86 ? 7.668 -5.090 -20.742 1.00 84.12 86 THR A O 1
ATOM 649 N N . THR A 1 87 ? 7.166 -7.168 -20.058 1.00 83.31 87 THR A N 1
ATOM 650 C CA . THR A 1 87 ? 6.203 -7.421 -21.139 1.00 83.31 87 THR A CA 1
ATOM 651 C C . THR A 1 87 ? 4.987 -6.502 -20.997 1.00 83.31 87 THR A C 1
ATOM 653 O O . THR A 1 87 ? 4.501 -5.975 -21.989 1.00 83.31 87 THR A O 1
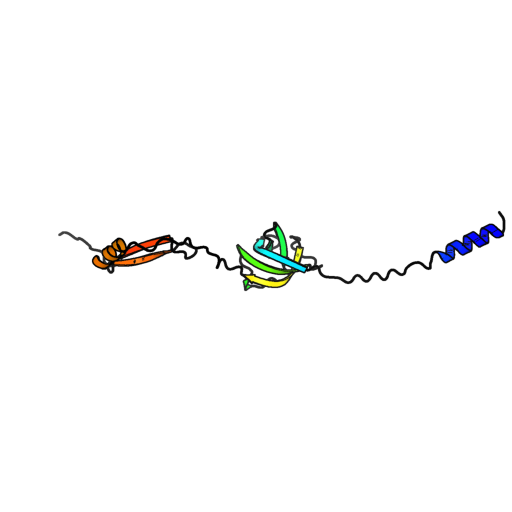ATOM 656 N N . HIS A 1 88 ? 4.612 -6.176 -19.752 1.00 86.75 88 HIS A N 1
ATOM 657 C CA . HIS A 1 88 ? 3.427 -5.384 -19.430 1.00 86.75 88 HIS A CA 1
ATOM 658 C C . HIS A 1 88 ? 3.468 -3.950 -19.967 1.00 86.75 88 HIS A C 1
ATOM 660 O O . HIS A 1 88 ? 2.414 -3.331 -20.125 1.00 86.75 88 HIS A O 1
ATOM 666 N N . MET A 1 89 ? 4.671 -3.396 -20.189 1.00 86.69 89 MET A N 1
ATOM 667 C CA . MET A 1 89 ? 4.887 -2.019 -20.658 1.00 86.69 89 MET A CA 1
ATOM 668 C C . MET A 1 89 ? 4.057 -0.981 -19.873 1.00 86.69 89 MET A C 1
ATOM 670 O O . MET A 1 89 ? 3.582 0.017 -20.422 1.00 86.69 89 MET A O 1
ATOM 674 N N . TRP A 1 90 ? 3.867 -1.220 -18.572 1.00 91.88 90 TRP A N 1
ATOM 675 C CA . TRP A 1 90 ? 2.970 -0.458 -17.708 1.00 91.88 90 TRP A CA 1
ATOM 676 C C . TRP A 1 90 ? 3.763 0.221 -16.588 1.00 91.88 90 TRP A C 1
ATOM 678 O O . TRP A 1 90 ? 4.021 -0.353 -15.541 1.00 91.88 90 TRP A O 1
ATOM 688 N N . GLY A 1 91 ? 4.151 1.478 -16.792 1.00 92.94 91 GLY A N 1
ATOM 689 C CA . GLY A 1 91 ? 4.858 2.249 -15.766 1.00 92.94 91 GLY A CA 1
ATOM 690 C C . GLY A 1 91 ? 6.350 1.924 -15.650 1.00 92.94 91 GLY A C 1
ATOM 691 O O . GLY A 1 91 ? 6.999 1.539 -16.619 1.00 92.94 91 GLY A O 1
ATOM 692 N N . THR A 1 92 ? 6.919 2.179 -14.471 1.00 95.44 92 THR A N 1
ATOM 693 C CA . THR A 1 92 ? 8.359 2.016 -14.215 1.00 95.44 92 THR A CA 1
ATOM 694 C C . THR A 1 92 ? 8.639 0.660 -13.580 1.00 95.44 92 THR A C 1
ATOM 696 O O . THR A 1 92 ? 8.118 0.382 -12.501 1.00 95.44 92 THR A O 1
ATOM 699 N N . ALA A 1 93 ? 9.502 -0.145 -14.202 1.00 95.75 93 ALA A N 1
ATOM 700 C CA . ALA A 1 93 ? 9.961 -1.409 -13.633 1.00 95.75 93 ALA A CA 1
ATOM 701 C C . ALA A 1 93 ? 10.761 -1.169 -12.344 1.00 95.75 93 ALA A C 1
ATOM 703 O O . ALA A 1 93 ? 11.705 -0.368 -12.337 1.00 95.75 93 ALA A O 1
ATOM 704 N N . ILE A 1 94 ? 10.401 -1.853 -11.258 1.00 96.88 94 ILE A N 1
ATOM 705 C CA . ILE A 1 94 ? 11.079 -1.712 -9.963 1.00 96.88 94 ILE A CA 1
ATOM 706 C C . ILE A 1 94 ? 11.383 -3.058 -9.306 1.00 96.88 94 ILE A C 1
ATOM 708 O O . ILE A 1 94 ? 10.620 -4.016 -9.409 1.00 96.88 94 ILE A O 1
ATOM 712 N N . ASP A 1 95 ? 12.486 -3.088 -8.566 1.00 96.88 95 ASP A N 1
ATOM 713 C CA . ASP A 1 95 ? 12.853 -4.158 -7.646 1.00 96.88 95 ASP A CA 1
ATOM 714 C C . ASP A 1 95 ? 12.608 -3.677 -6.211 1.00 96.88 95 ASP A C 1
ATOM 716 O O . ASP A 1 95 ? 13.327 -2.813 -5.695 1.00 96.88 95 ASP A O 1
ATOM 720 N N . ILE A 1 96 ? 11.578 -4.223 -5.565 1.00 97.69 96 ILE A N 1
ATOM 721 C CA . ILE A 1 96 ? 11.201 -3.896 -4.188 1.00 97.69 96 ILE A CA 1
ATOM 722 C C . ILE A 1 96 ? 12.305 -4.368 -3.243 1.00 97.69 96 ILE A C 1
ATOM 724 O O . ILE A 1 96 ? 12.720 -5.529 -3.282 1.00 97.69 96 ILE A O 1
ATOM 728 N N . LYS A 1 97 ? 12.768 -3.464 -2.378 1.00 97.62 97 LYS A N 1
ATOM 729 C CA . LYS A 1 97 ? 13.711 -3.752 -1.287 1.00 97.62 97 LYS A CA 1
ATOM 730 C C . LYS A 1 97 ? 12.993 -3.916 0.040 1.00 97.62 97 LYS A C 1
ATOM 732 O O . LYS A 1 97 ? 13.342 -4.798 0.815 1.00 97.62 97 LYS A O 1
ATOM 737 N N . GLU A 1 98 ? 11.981 -3.093 0.271 1.00 97.75 98 GLU A N 1
ATOM 738 C CA . GLU A 1 98 ? 11.147 -3.146 1.460 1.00 97.75 98 GLU A CA 1
ATOM 739 C C . GLU A 1 98 ? 9.712 -2.787 1.081 1.00 97.75 98 GLU A C 1
ATOM 741 O O . GLU A 1 98 ? 9.480 -1.887 0.274 1.00 97.75 98 GLU A O 1
ATOM 746 N N . ILE A 1 99 ? 8.741 -3.502 1.643 1.00 97.69 99 ILE A N 1
ATOM 747 C CA . ILE A 1 99 ? 7.320 -3.207 1.475 1.00 97.69 99 ILE A CA 1
ATOM 748 C C . ILE A 1 99 ? 6.582 -3.548 2.764 1.00 97.69 99 ILE A C 1
ATOM 750 O O . ILE A 1 99 ? 6.852 -4.567 3.401 1.00 97.69 99 ILE A O 1
ATOM 754 N N . LYS A 1 100 ? 5.665 -2.674 3.171 1.00 96.12 100 LYS A N 1
ATOM 755 C CA . LYS A 1 100 ? 4.846 -2.845 4.372 1.00 96.12 100 LYS A CA 1
ATOM 756 C C . LYS A 1 100 ? 3.400 -2.554 4.044 1.00 96.12 100 LYS A C 1
ATOM 758 O O . LYS A 1 100 ? 3.102 -1.657 3.255 1.00 96.12 100 LYS A O 1
ATOM 763 N N . LYS A 1 101 ? 2.499 -3.304 4.677 1.00 94.62 101 LYS A N 1
ATOM 764 C CA . LYS A 1 101 ? 1.074 -2.991 4.643 1.00 94.62 101 LYS A CA 1
ATOM 765 C C . LYS A 1 101 ? 0.895 -1.701 5.418 1.00 94.62 101 LYS A C 1
ATOM 767 O O . LYS A 1 101 ? 1.314 -1.604 6.570 1.00 94.62 101 LYS A O 1
ATOM 772 N N . LEU A 1 102 ? 0.287 -0.724 4.771 1.00 88.88 102 LEU A N 1
ATOM 773 C CA . LEU A 1 102 ? -0.358 0.350 5.492 1.00 88.88 102 LEU A CA 1
ATOM 774 C C . LEU A 1 102 ? -1.724 -0.214 5.826 1.00 88.88 102 LEU A C 1
ATOM 776 O O . LEU A 1 102 ? -2.684 -0.061 5.076 1.00 88.88 102 LEU A O 1
ATOM 780 N N . GLU A 1 103 ? -1.759 -0.992 6.906 1.00 72.50 103 GLU A N 1
ATOM 781 C CA . GLU A 1 103 ? -3.027 -1.262 7.554 1.00 72.50 103 GLU A CA 1
ATOM 782 C C . GLU A 1 103 ? -3.635 0.111 7.820 1.00 72.50 103 GLU A C 1
ATOM 784 O O . GLU A 1 103 ? -2.971 1.008 8.350 1.00 72.50 103 GLU A O 1
ATOM 789 N N . GLU A 1 104 ? -4.900 0.271 7.471 1.00 60.00 104 GLU A N 1
ATOM 790 C CA . GLU A 1 104 ? -5.729 1.343 7.997 1.00 60.00 104 GLU A CA 1
ATOM 791 C C . GLU A 1 104 ? -5.920 1.074 9.508 1.00 60.00 104 GLU A C 1
ATOM 793 O O . GLU A 1 104 ? -7.014 0.984 10.026 1.00 60.00 104 GLU A O 1
ATOM 798 N N . SER A 1 105 ? -4.853 0.859 10.279 1.00 52.47 105 SER A N 1
ATOM 799 C CA . SER A 1 105 ? -4.884 0.982 11.735 1.00 52.47 105 SER A CA 1
ATOM 800 C C . SER A 1 105 ? -4.950 2.454 12.157 1.00 52.47 105 SER A C 1
ATOM 802 O O . SER A 1 105 ? -5.072 2.741 13.342 1.00 52.47 105 SER A O 1
ATOM 804 N N . ASP A 1 106 ? -4.961 3.361 11.175 1.00 49.41 106 ASP A N 1
ATOM 805 C CA . ASP A 1 106 ? -5.589 4.677 11.232 1.00 49.41 106 ASP A CA 1
ATOM 806 C C . ASP A 1 106 ? -7.069 4.631 10.799 1.00 49.41 106 ASP A C 1
ATOM 808 O O . ASP A 1 106 ? -7.589 5.633 10.306 1.00 49.41 106 ASP A O 1
ATOM 812 N N . ILE A 1 107 ? -7.797 3.515 10.979 1.00 56.56 107 ILE A N 1
ATOM 813 C CA . ILE A 1 107 ? -9.256 3.596 11.096 1.00 56.56 107 ILE A CA 1
ATOM 814 C C . ILE A 1 107 ? -9.497 4.539 12.281 1.00 56.56 107 ILE A C 1
ATOM 816 O O . ILE A 1 107 ? -9.498 4.156 13.455 1.00 56.56 107 ILE A O 1
ATOM 820 N N . SER A 1 108 ? -9.659 5.820 11.960 1.00 62.75 108 SER A N 1
ATOM 821 C CA . SER A 1 108 ? -10.174 6.835 12.850 1.00 62.75 108 SER A CA 1
ATOM 822 C C . SER A 1 108 ? -11.632 6.475 13.043 1.00 62.75 108 SER A C 1
ATOM 824 O O . SER A 1 108 ? -12.521 7.013 12.386 1.00 62.75 108 SER A O 1
ATOM 826 N N . CYS A 1 109 ? -11.890 5.489 13.903 1.00 70.62 109 CYS A N 1
ATOM 827 C CA . CYS A 1 109 ? -13.244 5.293 14.360 1.00 70.62 109 CYS A CA 1
ATOM 828 C C . CYS A 1 109 ? -13.660 6.623 14.987 1.00 70.62 109 CYS A C 1
ATOM 830 O O . CYS A 1 109 ? -12.944 7.125 15.868 1.00 70.62 109 CYS A O 1
ATOM 832 N N . PRO A 1 110 ? -14.783 7.217 14.550 1.00 71.06 110 PRO A N 1
ATOM 833 C CA . PRO A 1 110 ? -15.297 8.381 15.235 1.00 71.06 110 PRO A CA 1
ATOM 834 C C . PRO A 1 110 ? -15.460 8.000 16.705 1.00 71.06 110 PRO A C 1
ATOM 836 O O . PRO A 1 110 ? -16.012 6.948 17.038 1.00 71.06 110 PRO A O 1
ATOM 839 N N . ARG A 1 111 ? -14.930 8.833 17.606 1.00 76.62 111 ARG A N 1
ATOM 840 C CA . ARG A 1 111 ? -15.196 8.665 19.032 1.00 76.62 111 ARG A CA 1
ATOM 841 C C . ARG A 1 111 ? -16.675 8.970 19.243 1.00 76.62 111 ARG A C 1
ATOM 843 O O . ARG A 1 111 ? -17.045 10.131 19.382 1.00 76.62 111 ARG A O 1
ATOM 850 N N . ILE A 1 112 ? -17.507 7.935 19.237 1.00 85.19 112 ILE A N 1
ATOM 851 C CA . ILE A 1 112 ? -18.908 8.065 19.621 1.00 85.19 112 ILE A CA 1
ATOM 852 C C . ILE A 1 112 ? -19.014 8.192 21.141 1.00 85.19 112 ILE A C 1
ATOM 854 O O . ILE A 1 112 ? -18.179 7.676 21.894 1.00 85.19 112 ILE A O 1
ATOM 858 N N . GLU A 1 113 ? -20.034 8.908 21.596 1.00 84.19 113 GLU A N 1
ATOM 859 C CA . GLU A 1 113 ? -20.313 9.035 23.018 1.00 84.19 113 GLU A CA 1
ATOM 860 C C . GLU A 1 113 ? -20.764 7.679 23.582 1.00 84.19 113 GLU A C 1
ATOM 862 O O . GLU A 1 113 ? -21.533 6.943 22.957 1.00 84.19 113 GLU A O 1
ATOM 867 N N . ARG A 1 114 ? -20.248 7.322 24.763 1.00 87.00 114 ARG A N 1
ATOM 868 C CA . ARG A 1 114 ? -20.699 6.132 25.499 1.00 87.00 114 ARG A CA 1
ATOM 869 C C . ARG A 1 114 ? -22.208 6.269 25.782 1.00 87.00 114 ARG A C 1
ATOM 871 O O . ARG A 1 114 ? -22.673 7.399 25.945 1.00 87.00 114 ARG A O 1
ATOM 878 N N . PRO A 1 115 ? -22.976 5.168 25.890 1.00 88.12 115 PRO A N 1
ATOM 879 C CA . PRO A 1 115 ? -24.386 5.275 26.228 1.00 88.12 115 PRO A CA 1
ATOM 880 C C . PRO A 1 115 ? -24.602 6.046 27.529 1.00 88.12 115 PRO A C 1
ATOM 882 O O . PRO A 1 115 ? -23.795 5.973 28.458 1.00 88.12 115 PRO A O 1
ATOM 885 N N . SER A 1 116 ? -25.707 6.786 27.601 1.00 90.44 116 SER A N 1
ATOM 886 C CA . SER A 1 116 ? -26.039 7.527 28.814 1.00 90.44 116 SER A CA 1
ATOM 887 C C . SER A 1 116 ? -26.294 6.564 29.987 1.00 90.44 116 SER A C 1
ATOM 889 O O . SER A 1 116 ? -26.838 5.474 29.781 1.00 90.44 116 SER A O 1
ATOM 891 N N . PRO A 1 117 ? -26.004 6.960 31.241 1.00 94.56 117 PRO A N 1
ATOM 892 C CA . PRO A 1 117 ? -26.311 6.130 32.410 1.00 94.56 117 PRO A CA 1
ATOM 893 C C . PRO A 1 117 ? -27.798 5.740 32.509 1.00 94.56 117 PRO A C 1
ATOM 895 O O . PRO A 1 117 ? -28.144 4.652 32.979 1.00 94.56 117 PRO A O 1
ATOM 898 N N . LEU A 1 118 ? -28.696 6.612 32.033 1.00 92.44 118 LEU A N 1
ATOM 899 C CA . LEU A 1 118 ? -30.130 6.324 31.951 1.00 92.44 118 LEU A CA 1
ATOM 900 C C . LEU A 1 118 ? -30.424 5.204 30.949 1.00 92.44 118 LEU A C 1
ATOM 902 O O . LEU A 1 118 ? -31.162 4.281 31.276 1.00 92.44 118 LEU A O 1
ATOM 906 N N . PHE A 1 119 ? -29.812 5.238 29.766 1.00 92.38 119 PHE A N 1
ATOM 907 C CA . PHE A 1 119 ? -29.943 4.159 28.789 1.00 92.38 119 PHE A CA 1
ATOM 908 C C . PHE A 1 119 ? -29.394 2.829 29.332 1.00 92.38 119 PHE A C 1
ATOM 910 O O . PHE A 1 119 ? -30.054 1.797 29.218 1.00 92.38 119 PHE A O 1
ATOM 917 N N . GLU A 1 120 ? -28.233 2.849 29.999 1.00 92.12 120 GLU A N 1
ATOM 918 C CA . GLU A 1 120 ? -27.647 1.644 30.603 1.00 92.12 120 GLU A CA 1
ATOM 919 C C . GLU A 1 120 ? -28.541 1.019 31.677 1.00 92.12 120 GLU A C 1
ATOM 921 O O . GLU A 1 120 ? -28.759 -0.195 31.685 1.00 92.12 120 GLU A O 1
ATOM 926 N N . SER A 1 121 ? -29.078 1.842 32.577 1.00 92.88 121 SER A N 1
ATOM 927 C CA . SER A 1 121 ? -29.972 1.377 33.641 1.00 92.88 121 SER A CA 1
ATOM 928 C C . SER A 1 121 ? -31.312 0.865 33.105 1.00 92.88 121 SER A C 1
ATOM 930 O O . SER A 1 121 ? -31.805 -0.145 33.604 1.00 92.88 121 SER A O 1
ATOM 932 N N . GLN A 1 122 ? -31.873 1.494 32.066 1.00 94.12 122 GLN A N 1
ATOM 933 C CA . GLN A 1 122 ? -33.101 1.033 31.410 1.00 94.12 122 GLN A CA 1
ATOM 934 C C . GLN A 1 122 ? -32.913 -0.293 30.669 1.00 94.12 122 GLN A C 1
ATOM 936 O O . GLN A 1 122 ? -33.789 -1.152 30.725 1.00 94.12 122 GLN A O 1
ATOM 941 N N . CYS A 1 123 ? -31.784 -0.483 29.981 1.00 91.62 123 CYS A N 1
ATOM 942 C CA . CYS A 1 123 ? -31.510 -1.747 29.300 1.00 91.62 123 CYS A CA 1
ATOM 943 C C . CYS A 1 123 ? -31.350 -2.892 30.313 1.00 91.62 123 CYS A C 1
ATOM 945 O O . CYS A 1 123 ? -32.000 -3.931 30.195 1.00 91.62 123 CYS A O 1
ATOM 947 N N . LYS A 1 124 ? -30.573 -2.660 31.380 1.00 92.62 124 LYS A N 1
ATOM 948 C CA . LYS A 1 124 ? -30.349 -3.653 32.440 1.00 92.62 124 LYS A CA 1
ATOM 949 C C . LYS A 1 124 ? -31.621 -3.995 33.217 1.00 92.62 124 LYS A C 1
ATOM 951 O O . LYS A 1 124 ? -31.845 -5.163 33.513 1.00 92.62 124 LYS A O 1
ATOM 956 N N . SER A 1 125 ? -32.476 -3.018 33.534 1.00 93.31 125 SER A N 1
ATOM 957 C CA . SER A 1 125 ? -33.727 -3.274 34.271 1.00 93.31 125 SER A CA 1
ATOM 958 C C . SER A 1 125 ? -34.726 -4.120 3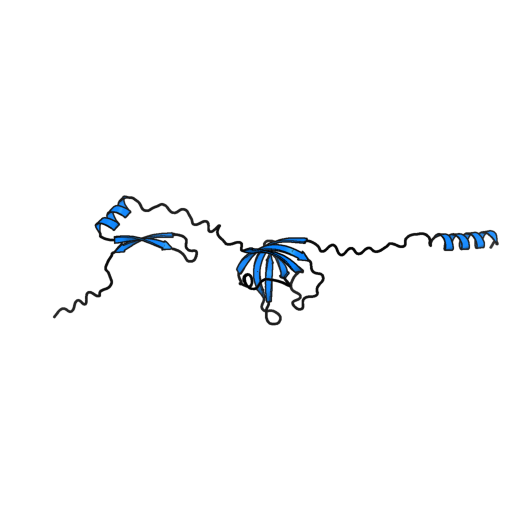3.482 1.00 93.31 125 SER A C 1
ATOM 960 O O . SER A 1 125 ? -35.559 -4.804 34.073 1.00 93.31 125 SER A O 1
ATOM 962 N N . ARG A 1 126 ? -34.613 -4.114 32.151 1.00 91.75 126 ARG A N 1
ATOM 963 C CA . ARG A 1 126 ? -35.392 -4.961 31.246 1.00 91.75 126 ARG A CA 1
ATOM 964 C C . ARG A 1 126 ? -34.789 -6.359 31.054 1.00 91.75 126 ARG A C 1
ATOM 966 O O . ARG A 1 126 ? -35.385 -7.155 30.343 1.00 91.75 126 ARG A O 1
ATOM 973 N N . GLY A 1 127 ? -33.646 -6.672 31.671 1.00 92.19 127 GLY A N 1
ATOM 974 C CA . GLY A 1 127 ? -32.930 -7.933 31.443 1.00 92.19 127 GLY A CA 1
ATOM 975 C C . GLY A 1 127 ? -32.209 -7.984 30.091 1.00 92.19 127 GLY A C 1
ATOM 976 O O . GLY A 1 127 ? -31.968 -9.062 29.559 1.00 92.19 127 GLY A O 1
ATOM 977 N N . GLY A 1 128 ? -31.917 -6.821 29.502 1.00 92.56 128 GLY A N 1
ATOM 978 C CA . GLY A 1 128 ? -31.151 -6.717 28.267 1.00 92.56 128 GLY A CA 1
ATOM 979 C C . GLY A 1 128 ? -29.660 -6.480 28.503 1.00 92.56 128 GLY A C 1
ATOM 980 O O . GLY A 1 128 ? -29.241 -5.968 29.546 1.00 92.56 128 GLY A O 1
ATOM 981 N N . THR A 1 129 ? -28.862 -6.810 27.491 1.00 92.06 129 THR A N 1
ATOM 982 C CA . THR A 1 129 ? -27.429 -6.524 27.402 1.00 92.06 129 THR A CA 1
ATOM 983 C C . THR A 1 129 ? -27.181 -5.530 26.272 1.00 92.06 129 THR A C 1
ATOM 985 O O . THR A 1 129 ? -27.711 -5.674 25.173 1.00 92.06 129 THR A O 1
ATOM 988 N N . ILE A 1 130 ? -26.367 -4.504 26.533 1.00 92.44 130 ILE A N 1
ATOM 989 C CA . ILE A 1 130 ? -25.978 -3.535 25.503 1.00 92.44 130 ILE A CA 1
ATOM 990 C C . ILE A 1 130 ? -24.945 -4.175 24.578 1.00 92.44 130 ILE A C 1
ATOM 992 O O . ILE A 1 130 ? -23.866 -4.551 25.037 1.00 92.44 130 ILE A O 1
ATOM 996 N N . GLN A 1 131 ? -25.250 -4.228 23.283 1.00 93.06 131 GLN A N 1
ATOM 997 C CA . GLN A 1 131 ? -24.334 -4.672 22.239 1.00 93.06 131 GLN A CA 1
ATOM 998 C C . GLN A 1 131 ? -23.884 -3.487 21.369 1.00 93.06 131 GLN A C 1
ATOM 1000 O O . GLN A 1 131 ? -24.700 -2.633 21.006 1.00 93.06 131 GLN A O 1
ATOM 1005 N N . PRO A 1 132 ? -22.584 -3.388 21.037 1.00 92.19 132 PRO A N 1
ATOM 1006 C CA . PRO A 1 132 ? -22.096 -2.404 20.082 1.00 92.19 132 PRO A CA 1
ATOM 1007 C C . PRO A 1 132 ? -22.436 -2.835 18.651 1.00 92.19 132 PRO A C 1
ATOM 1009 O O . PRO A 1 132 ? -22.031 -3.911 18.212 1.00 92.19 132 PRO A O 1
ATOM 1012 N N . ASN A 1 133 ? -23.101 -1.966 17.896 1.00 91.81 133 ASN A N 1
ATOM 1013 C CA . ASN A 1 133 ? -23.285 -2.146 16.461 1.00 91.81 133 ASN A CA 1
ATOM 1014 C C . ASN A 1 133 ? -22.021 -1.673 15.732 1.00 91.81 133 ASN A C 1
ATOM 1016 O O . ASN A 1 133 ? -21.527 -0.568 15.991 1.00 91.81 133 ASN A O 1
ATOM 1020 N N . ARG A 1 134 ? -21.484 -2.525 14.853 1.00 89.00 134 ARG A N 1
ATOM 1021 C CA . ARG A 1 134 ? -20.240 -2.273 14.124 1.00 89.00 134 ARG A CA 1
ATOM 1022 C C . ARG A 1 134 ? -20.483 -2.157 12.625 1.00 89.00 134 ARG A C 1
ATOM 1024 O O . ARG A 1 134 ? -21.258 -2.926 12.067 1.00 89.00 134 ARG A O 1
ATOM 1031 N N . ASP A 1 135 ? -19.786 -1.227 11.980 1.00 84.25 135 ASP A N 1
ATOM 1032 C CA . ASP A 1 135 ? -19.775 -1.116 10.519 1.00 84.25 135 ASP A CA 1
ATOM 1033 C C . ASP A 1 135 ? -18.874 -2.176 9.851 1.00 84.25 135 ASP A C 1
ATOM 1035 O O . ASP A 1 135 ? -18.260 -3.022 10.508 1.00 84.25 135 ASP A O 1
ATOM 1039 N N . SER A 1 136 ? -18.772 -2.121 8.519 1.00 76.75 136 SER A N 1
ATOM 1040 C CA . SER A 1 136 ? -17.925 -3.018 7.720 1.00 76.75 136 SER A CA 1
ATOM 1041 C C . SER A 1 136 ? -16.428 -2.910 8.031 1.00 76.75 136 SER A C 1
ATOM 1043 O O . SER A 1 136 ? -15.680 -3.827 7.703 1.00 76.75 136 SER A O 1
ATOM 1045 N N . ASN A 1 137 ? -15.997 -1.811 8.655 1.00 69.81 137 ASN A N 1
ATOM 1046 C CA . ASN A 1 137 ? -14.615 -1.563 9.060 1.00 69.81 137 ASN A CA 1
ATOM 1047 C C . ASN A 1 137 ? -14.373 -1.938 10.534 1.00 69.81 137 ASN A C 1
ATOM 1049 O O . ASN A 1 137 ? -13.266 -1.785 11.043 1.00 69.81 137 ASN A O 1
ATOM 1053 N N . GLY A 1 138 ? -15.394 -2.442 11.235 1.00 78.56 138 GLY A N 1
ATOM 1054 C CA . GLY A 1 138 ? -15.312 -2.850 12.633 1.00 78.56 138 GLY A CA 1
ATOM 1055 C C . GLY A 1 138 ? -15.446 -1.707 13.645 1.00 78.56 138 GLY A C 1
ATOM 1056 O O . GLY A 1 138 ? -15.303 -1.963 14.849 1.00 78.56 138 GLY A O 1
ATOM 1057 N N . CYS A 1 139 ? -15.752 -0.478 13.212 1.00 86.88 139 CYS A N 1
ATOM 1058 C CA . CYS A 1 139 ? -15.977 0.657 14.107 1.00 86.88 139 CYS A CA 1
ATOM 1059 C C . CYS A 1 139 ? -17.329 0.575 14.791 1.00 86.88 139 CYS A C 1
ATOM 1061 O O . CYS A 1 139 ? -18.327 0.252 14.157 1.00 86.88 139 CYS A O 1
ATOM 1063 N N . ILE A 1 140 ? -17.377 0.929 16.078 1.00 88.75 140 ILE A N 1
ATOM 1064 C CA . ILE A 1 140 ? -18.652 1.071 16.783 1.00 88.75 140 ILE A CA 1
ATOM 1065 C C . ILE A 1 140 ? -19.343 2.332 16.264 1.00 88.75 140 ILE A C 1
ATOM 1067 O O . ILE A 1 140 ? -18.799 3.428 16.392 1.00 88.75 140 ILE A O 1
ATOM 1071 N N . VAL A 1 141 ? -20.538 2.167 15.704 1.00 91.00 141 VAL A N 1
ATOM 1072 C CA . VAL A 1 141 ? -21.348 3.265 15.156 1.00 91.00 141 VAL A CA 1
ATOM 1073 C C . VAL A 1 141 ? -22.580 3.566 16.008 1.00 91.00 141 VAL A C 1
ATOM 1075 O O . VAL A 1 141 ? -23.082 4.688 15.985 1.00 91.00 141 VAL A O 1
ATOM 1078 N N . SER A 1 142 ? -23.046 2.601 16.805 1.00 90.12 142 SER A N 1
ATOM 1079 C CA . SER A 1 142 ? -24.128 2.787 17.776 1.00 90.12 142 SER A CA 1
ATOM 1080 C C . SER A 1 142 ? -24.119 1.692 18.849 1.00 90.12 142 SER A C 1
ATOM 1082 O O . SER A 1 142 ? -23.353 0.728 18.780 1.00 90.12 142 SER A O 1
ATOM 1084 N N . TYR A 1 143 ? -24.969 1.855 19.861 1.00 93.25 143 TYR A N 1
ATOM 1085 C CA . TYR A 1 143 ? -25.231 0.854 20.890 1.00 93.25 143 TYR A CA 1
ATOM 1086 C C . TYR A 1 143 ? -26.711 0.500 20.875 1.00 93.25 143 TYR A C 1
ATOM 1088 O O . TYR A 1 143 ? -27.558 1.394 20.855 1.00 93.25 143 TYR A O 1
ATOM 1096 N N . GLU A 1 144 ? -27.017 -0.790 20.927 1.00 92.06 144 GLU A N 1
ATOM 1097 C CA . GLU A 1 144 ? -28.384 -1.299 20.948 1.00 92.06 144 GLU A CA 1
ATOM 1098 C C . GLU A 1 144 ? -28.590 -2.209 22.160 1.00 92.06 144 GLU A C 1
ATOM 1100 O O . GLU A 1 144 ? -27.647 -2.818 22.667 1.00 92.06 144 GLU A O 1
ATOM 1105 N N . CYS A 1 145 ? -29.812 -2.243 22.687 1.00 92.00 145 CYS A N 1
ATOM 1106 C CA . CYS A 1 145 ? -30.157 -3.101 23.814 1.00 92.00 145 CYS A CA 1
ATOM 1107 C C . CYS A 1 145 ? -30.761 -4.403 23.284 1.00 92.00 145 CYS A C 1
ATOM 1109 O O . CYS A 1 145 ? -31.877 -4.394 22.767 1.00 92.00 145 CYS A O 1
ATOM 1111 N N . GLU A 1 146 ? -30.048 -5.515 23.442 1.00 91.81 146 GLU A N 1
ATOM 1112 C CA . GLU A 1 146 ? -30.543 -6.844 23.091 1.00 91.81 146 GLU A CA 1
ATOM 1113 C C . GLU A 1 146 ? -31.110 -7.541 24.329 1.00 91.81 146 GLU A C 1
ATOM 1115 O O . GLU A 1 146 ? -30.461 -7.613 25.370 1.00 91.81 146 GLU A O 1
ATOM 1120 N N . MET A 1 147 ? -32.331 -8.061 24.232 1.00 87.38 147 MET A N 1
ATOM 1121 C CA . MET A 1 147 ? -32.998 -8.757 25.335 1.00 87.38 147 MET A CA 1
ATOM 1122 C C . MET A 1 147 ? -32.519 -10.213 25.398 1.00 87.38 147 MET A C 1
ATOM 1124 O O . MET A 1 147 ? -32.571 -10.916 24.385 1.00 87.38 147 MET A O 1
ATOM 1128 N N . GLU A 1 148 ? -32.107 -10.708 26.569 1.00 71.94 148 GLU A N 1
ATOM 1129 C CA . GLU A 1 148 ? -31.846 -12.143 26.731 1.00 71.94 148 GLU A CA 1
ATOM 1130 C C . GLU A 1 148 ? -33.174 -12.915 26.621 1.00 71.94 148 GLU A C 1
ATOM 1132 O O . GLU A 1 148 ? -33.990 -12.905 27.540 1.00 71.94 148 GLU A O 1
ATOM 1137 N N . GLY A 1 149 ? -33.410 -13.576 25.478 1.00 64.12 149 GLY A N 1
ATOM 1138 C CA . GLY A 1 149 ? -34.487 -14.567 25.345 1.00 64.12 149 GLY A CA 1
ATOM 1139 C C . GLY A 1 149 ? -35.582 -14.321 24.301 1.00 64.12 149 GLY A C 1
ATOM 1140 O O . GLY A 1 149 ? -36.741 -14.610 24.577 1.00 64.12 149 GLY A O 1
ATOM 1141 N N . GLN A 1 150 ? -35.255 -13.908 23.072 1.00 56.03 150 GLN A N 1
ATOM 1142 C CA . GLN A 1 150 ? -36.143 -14.155 21.919 1.00 56.03 150 GLN A CA 1
ATOM 1143 C C . GLN A 1 150 ? -35.509 -15.126 20.921 1.00 56.03 150 GLN A C 1
ATOM 1145 O O . GLN A 1 150 ? -35.128 -14.786 19.806 1.00 56.03 150 GLN A O 1
ATOM 1150 N N . ARG A 1 151 ? -35.441 -16.392 21.339 1.00 53.91 151 ARG A N 1
ATOM 1151 C CA . ARG A 1 151 ? -35.443 -17.545 20.435 1.00 53.91 151 ARG A CA 1
ATOM 1152 C C . ARG A 1 151 ? -36.589 -18.450 20.888 1.00 53.91 151 ARG A C 1
ATOM 1154 O O . ARG A 1 151 ? -36.407 -19.273 21.776 1.00 53.91 151 ARG A O 1
ATOM 1161 N N . GLY A 1 152 ? -37.779 -18.227 20.338 1.00 45.38 152 GLY A N 1
ATOM 1162 C CA . GLY A 1 152 ? -38.969 -19.004 20.684 1.00 45.38 152 GLY A CA 1
ATOM 1163 C C . GLY A 1 152 ? -40.263 -18.271 20.363 1.00 45.38 152 GLY A C 1
ATOM 1164 O O . GLY A 1 152 ? -40.834 -17.601 21.212 1.00 45.38 152 GLY A O 1
ATOM 1165 N N . GLU A 1 153 ? -40.670 -18.388 19.107 1.00 45.41 153 GLU A N 1
ATOM 1166 C CA . GLU A 1 153 ? -42.032 -18.278 18.586 1.00 45.41 153 GLU A CA 1
ATOM 1167 C C . GLU A 1 153 ? -43.130 -18.442 19.659 1.00 45.41 153 GLU A C 1
ATOM 1169 O O . GLU A 1 153 ? -43.377 -19.538 20.160 1.00 45.41 153 GLU A O 1
ATOM 1174 N N . VAL A 1 154 ? -43.833 -17.358 19.997 1.00 43.94 154 VAL A N 1
ATOM 1175 C CA . VAL A 1 154 ? -45.145 -17.486 20.640 1.00 43.94 154 VAL A CA 1
ATOM 1176 C C . VAL A 1 154 ? -46.126 -17.828 19.522 1.00 43.94 154 VAL A C 1
ATOM 1178 O O . VAL A 1 154 ? -46.728 -16.942 18.917 1.00 43.94 154 VAL A O 1
ATOM 1181 N N . SER A 1 155 ? -46.241 -19.121 19.205 1.00 43.25 155 SER A N 1
ATOM 1182 C CA . SER A 1 155 ? -47.356 -19.646 18.418 1.00 43.25 155 SER A CA 1
ATOM 1183 C C . SER A 1 155 ? -48.623 -19.488 19.254 1.00 43.25 155 SER A C 1
ATOM 1185 O O . SER A 1 155 ? -48.984 -20.331 20.075 1.00 43.25 155 SER A O 1
ATOM 1187 N N . LEU A 1 156 ? -49.266 -18.332 19.097 1.00 40.09 156 LEU A N 1
ATOM 1188 C CA . LEU A 1 156 ? -50.596 -18.068 19.617 1.00 40.09 156 LEU A CA 1
ATOM 1189 C C . LEU A 1 156 ? -51.595 -18.823 18.725 1.00 40.09 156 LEU A C 1
ATOM 1191 O O . LEU A 1 156 ? -52.192 -18.258 17.813 1.00 40.09 156 LEU A O 1
ATOM 1195 N N . SER A 1 157 ? -51.754 -20.123 18.964 1.00 37.09 157 SER A N 1
ATOM 1196 C CA . SER A 1 157 ? -52.907 -20.867 18.457 1.00 37.09 157 SER A CA 1
ATOM 1197 C C . SER A 1 157 ? -54.042 -20.691 19.464 1.00 37.09 157 SER A C 1
ATOM 1199 O O . SER A 1 157 ? -54.114 -21.408 20.459 1.00 37.09 157 SER A O 1
ATOM 1201 N N . LEU A 1 158 ? -54.896 -19.685 19.248 1.00 39.09 158 LEU A N 1
ATOM 1202 C CA . LEU A 1 158 ? -56.246 -19.708 19.810 1.00 39.09 158 LEU A CA 1
ATOM 1203 C C . LEU A 1 158 ? -57.014 -20.836 19.108 1.00 39.09 158 LEU A C 1
ATOM 1205 O O . LEU A 1 158 ? -57.268 -20.712 17.909 1.00 39.09 158 LEU A O 1
ATOM 1209 N N . LEU A 1 159 ? -57.349 -21.890 19.860 1.00 42.31 159 LEU A N 1
ATOM 1210 C CA . LEU A 1 159 ? -58.624 -22.635 19.917 1.00 42.31 159 LEU A CA 1
ATOM 1211 C C . LEU A 1 159 ? -58.402 -24.016 20.548 1.00 42.31 159 LEU A C 1
ATOM 1213 O O . LEU A 1 159 ? -57.622 -24.812 19.983 1.00 42.31 159 LEU A O 1
#

Sequence (159 aa):
MSRRTLTTVLVVLVLTSAGGCIALKSSSKQEKVSGTGTVRYIGLEGGFYGIVSDDGKNYDPLNLPEEFKKDGLKVSFEAEKSNAYTTHMWGTAIDIKEIKKLEESDISCPRIERPSPLFESQCKSRGGTIQPNRDSNGCIVSYECEMEGQRGEVSLSLL

Secondary structure (DSSP, 8-state):
--HHHHHHHHHHHHHTS-S----------PPEEEEEEEEEEE-STT-EEEEEETTS-EEEETT--GGG--TT-EEEEEEEE--PPPTT--SEEEEEEEEEE---TT-----PPPPPHHHHHHHHHTTEEEEEEE-TTS-EEEEEEEETT--S-------